Protein AF-A0A1M2ZKE2-F1 (afdb_monomer_lite)

Foldseek 3Di:
DVVVVVVPDDPQDPLNVLVVCVVVVPPLSVLLQVLLVLLVAGAAPDPDLVPAFQRHDPPSVLLSVLCVPPNSVLSSVLSNLVCVLAPRHRQSVVLLLSLLLSVCVVPPDPPDDPVLLSLLSNLDYNVVLVVQCPPPDDSVSSNNSSNVVSVVSSPDVVNVVVSVD

Sequence (165 aa):
MFVAANRARRAINRLDDFHAALVAGDEDALEINRVIEAAGLRVARQTRSQAWLPGEVAFTGSITSVMGRYGEDLVLEALSAMAEAFKGQVLSNGASIFLGLTKIMVSPPEGLERHRLLRSLYAFDMKGWSSFVQGTKGGDGRAQAMRIAILEAYNDPATMQRIAA

Structure (mmCIF, N/CA/C/O backbone):
data_AF-A0A1M2ZKE2-F1
#
_entry.id   AF-A0A1M2ZKE2-F1
#
loop_
_atom_site.group_PDB
_atom_site.id
_atom_site.type_symbol
_atom_site.label_atom_id
_atom_site.label_alt_id
_atom_site.label_comp_id
_atom_site.label_asym_id
_atom_site.label_entity_id
_atom_site.label_seq_id
_atom_site.pdbx_PDB_ins_code
_atom_site.Cartn_x
_atom_site.Cartn_y
_atom_site.Cartn_z
_atom_site.occupancy
_atom_site.B_iso_or_equiv
_atom_site.auth_seq_id
_atom_site.auth_comp_id
_atom_site.auth_asym_id
_atom_site.auth_atom_id
_atom_site.pdbx_PDB_model_num
ATOM 1 N N . MET A 1 1 ? 24.655 22.022 -28.919 1.00 59.28 1 MET A N 1
ATOM 2 C CA . MET A 1 1 ? 24.209 20.679 -29.364 1.00 59.28 1 MET A CA 1
ATOM 3 C C . MET A 1 1 ? 23.800 19.743 -28.206 1.00 59.28 1 MET A C 1
ATOM 5 O O . MET A 1 1 ? 22.845 19.001 -28.371 1.00 59.28 1 MET A O 1
ATOM 9 N N . PHE A 1 2 ? 24.409 19.821 -27.010 1.00 52.44 2 PHE A N 1
ATOM 10 C CA . PHE A 1 2 ? 24.071 18.970 -25.843 1.00 52.44 2 PHE A CA 1
ATOM 11 C C . PHE A 1 2 ? 22.676 19.184 -25.211 1.00 52.44 2 PHE A C 1
ATOM 13 O O . PHE A 1 2 ? 22.065 18.237 -24.723 1.00 52.44 2 PHE A O 1
ATOM 20 N N . VAL A 1 3 ? 22.130 20.407 -25.238 1.00 54.81 3 VAL A N 1
ATOM 21 C CA . VAL A 1 3 ? 20.809 20.718 -24.644 1.00 54.81 3 VAL A CA 1
ATOM 22 C C . VAL A 1 3 ? 19.655 20.056 -25.412 1.00 54.81 3 VAL A C 1
ATOM 24 O O . VAL A 1 3 ? 18.683 19.618 -24.803 1.00 54.81 3 VAL A O 1
ATOM 27 N N . ALA A 1 4 ? 19.777 19.925 -26.737 1.00 56.06 4 ALA A N 1
ATOM 28 C CA . ALA A 1 4 ? 18.775 19.267 -27.576 1.00 56.06 4 ALA A CA 1
ATOM 29 C C . ALA A 1 4 ? 18.740 17.745 -27.341 1.00 56.06 4 ALA A C 1
ATOM 31 O O . ALA A 1 4 ? 17.663 17.174 -27.200 1.00 56.06 4 ALA A O 1
ATOM 32 N N . ALA A 1 5 ? 19.910 17.111 -27.195 1.00 53.22 5 ALA A N 1
ATOM 33 C CA . ALA A 1 5 ? 20.019 15.691 -26.858 1.00 53.22 5 ALA A CA 1
ATOM 34 C C . ALA A 1 5 ? 19.492 15.372 -25.444 1.00 53.22 5 ALA A C 1
ATOM 36 O O . ALA A 1 5 ? 18.835 14.354 -25.250 1.00 53.22 5 ALA A O 1
ATOM 37 N N . ASN A 1 6 ? 19.708 16.258 -24.461 1.00 56.50 6 ASN A N 1
ATOM 38 C CA . ASN A 1 6 ? 19.142 16.090 -23.116 1.00 56.50 6 ASN A CA 1
ATOM 39 C C . ASN A 1 6 ? 17.623 16.321 -23.070 1.00 56.50 6 ASN A C 1
ATOM 41 O O . ASN A 1 6 ? 16.937 15.615 -22.340 1.00 56.50 6 ASN A O 1
ATOM 45 N N . ARG A 1 7 ? 17.075 17.249 -23.871 1.00 55.94 7 ARG A N 1
ATOM 46 C CA . ARG A 1 7 ? 15.615 17.438 -23.997 1.00 55.94 7 ARG A CA 1
ATOM 47 C C . ARG A 1 7 ? 14.909 16.276 -24.701 1.00 55.94 7 ARG A C 1
ATOM 49 O O . ARG A 1 7 ? 13.724 16.074 -24.469 1.00 55.94 7 ARG A O 1
ATOM 56 N N . ALA A 1 8 ? 15.622 15.525 -25.541 1.00 57.56 8 ALA A N 1
ATOM 57 C CA . ALA A 1 8 ? 15.096 14.343 -26.221 1.00 57.56 8 ALA A CA 1
ATOM 58 C C . ALA A 1 8 ? 15.091 13.079 -25.340 1.00 57.56 8 ALA A C 1
ATOM 60 O O . ALA A 1 8 ? 14.458 12.089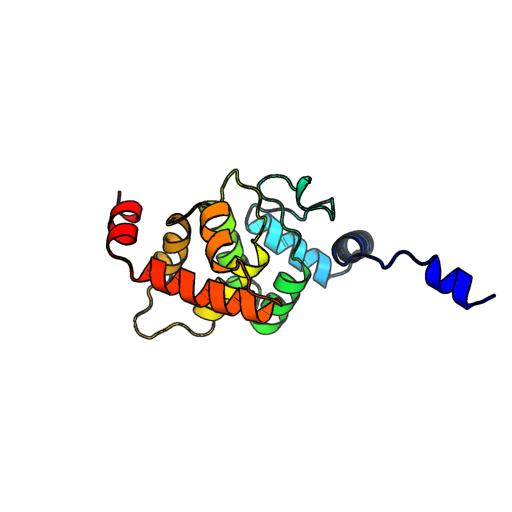 -25.707 1.00 57.56 8 ALA A O 1
ATOM 61 N N . ARG A 1 9 ? 15.766 13.086 -24.177 1.00 54.59 9 ARG A N 1
ATOM 62 C CA . ARG A 1 9 ? 15.665 11.975 -23.224 1.00 54.59 9 ARG A CA 1
ATOM 63 C C . ARG A 1 9 ? 14.258 11.949 -22.651 1.00 54.59 9 ARG A C 1
ATOM 65 O O . ARG A 1 9 ? 13.863 12.835 -21.895 1.00 54.59 9 ARG A O 1
ATOM 72 N N . ARG A 1 10 ? 13.511 10.899 -22.985 1.00 60.28 10 ARG A N 1
ATOM 73 C CA . ARG A 1 10 ? 12.299 10.555 -22.250 1.00 60.28 10 ARG A CA 1
ATOM 74 C C . ARG A 1 10 ? 12.739 10.235 -20.824 1.00 60.28 10 ARG A C 1
ATOM 76 O O . ARG A 1 10 ? 13.543 9.326 -20.635 1.00 60.28 10 ARG A O 1
ATOM 83 N N . ALA A 1 11 ? 12.268 11.009 -19.845 1.00 64.62 11 ALA A N 1
ATOM 84 C CA . ALA A 1 11 ? 12.444 10.643 -18.446 1.00 64.62 11 ALA A CA 1
ATOM 85 C C . ALA A 1 11 ? 11.878 9.230 -18.278 1.00 64.62 11 ALA A C 1
ATOM 87 O O . ALA A 1 11 ? 10.709 9.002 -18.612 1.00 64.62 11 ALA A O 1
ATOM 88 N N . ILE A 1 12 ? 12.721 8.282 -17.865 1.00 68.94 12 ILE A N 1
ATOM 89 C CA . ILE A 1 12 ? 12.252 6.923 -17.624 1.00 68.94 12 ILE A CA 1
ATOM 90 C C . ILE A 1 12 ? 11.293 7.008 -16.439 1.00 68.94 12 ILE A C 1
ATOM 92 O O . ILE A 1 12 ? 11.546 7.702 -15.451 1.00 68.94 12 ILE A O 1
ATOM 96 N N . ASN A 1 13 ? 10.105 6.437 -16.614 1.00 84.88 13 ASN A N 1
ATOM 97 C CA . ASN A 1 13 ? 9.131 6.401 -15.542 1.00 84.88 13 ASN A CA 1
ATOM 98 C C . ASN A 1 13 ? 9.527 5.277 -14.584 1.00 84.88 13 ASN A C 1
ATOM 100 O O . ASN A 1 13 ? 9.905 4.207 -15.040 1.00 84.88 13 ASN A O 1
ATOM 104 N N . ARG A 1 14 ? 9.333 5.475 -13.280 1.00 86.50 14 ARG A N 1
ATOM 105 C CA . ARG A 1 14 ? 9.615 4.483 -12.232 1.00 86.50 14 ARG A CA 1
ATOM 106 C C . ARG A 1 14 ? 9.029 3.098 -12.510 1.00 86.50 14 ARG A C 1
ATOM 108 O O . ARG A 1 14 ? 9.603 2.106 -12.088 1.00 86.50 14 ARG A O 1
ATOM 115 N N . LEU A 1 15 ? 7.881 3.027 -13.184 1.00 91.00 15 LEU A N 1
ATOM 116 C CA . LEU A 1 15 ? 7.284 1.749 -13.572 1.00 91.00 15 LEU A CA 1
ATOM 117 C C . LEU A 1 15 ? 8.063 1.070 -14.710 1.00 91.00 15 LEU A C 1
ATOM 119 O O . LEU A 1 15 ? 8.279 -0.134 -14.654 1.00 91.00 15 LEU A O 1
ATOM 123 N N . ASP A 1 16 ? 8.511 1.842 -15.707 1.00 90.62 16 ASP A N 1
ATOM 124 C CA . ASP A 1 16 ? 9.376 1.346 -16.785 1.00 90.62 16 ASP A CA 1
ATOM 125 C C . ASP A 1 16 ? 10.737 0.909 -16.200 1.00 90.62 16 ASP A C 1
ATOM 127 O O . ASP A 1 16 ? 11.233 -0.158 -16.552 1.00 90.62 16 ASP A O 1
ATOM 131 N N . ASP A 1 17 ? 11.295 1.686 -15.259 1.00 91.88 17 ASP A N 1
ATOM 132 C CA . ASP A 1 17 ? 12.521 1.339 -14.522 1.00 91.88 17 ASP A CA 1
ATOM 133 C C . ASP A 1 17 ? 12.356 0.031 -13.737 1.00 91.88 17 ASP A C 1
ATOM 135 O O . ASP A 1 17 ? 13.222 -0.837 -13.792 1.00 91.88 17 ASP A O 1
ATOM 139 N N . PHE A 1 18 ? 11.228 -0.143 -13.040 1.00 95.06 18 PHE A N 1
ATOM 140 C CA . PHE A 1 18 ? 10.946 -1.360 -12.280 1.00 95.06 18 PHE A CA 1
ATOM 141 C C . PHE A 1 18 ? 10.850 -2.595 -13.187 1.00 95.06 18 PHE A C 1
ATOM 143 O O . PHE A 1 18 ? 11.431 -3.632 -12.884 1.00 95.06 18 PHE A O 1
ATOM 150 N N . HIS A 1 19 ? 10.170 -2.487 -14.334 1.00 95.38 19 HIS A N 1
ATOM 151 C CA . HIS A 1 19 ? 10.116 -3.584 -15.309 1.00 95.38 19 HIS A CA 1
ATOM 152 C C . HIS A 1 19 ? 11.492 -3.896 -15.904 1.00 95.38 19 HIS A C 1
ATOM 154 O O . HIS A 1 19 ? 11.814 -5.063 -16.112 1.00 95.38 19 HIS A O 1
ATOM 160 N N . ALA A 1 20 ? 12.321 -2.881 -16.154 1.00 94.56 20 ALA A N 1
ATOM 161 C CA . ALA A 1 20 ? 13.694 -3.094 -16.602 1.00 94.56 20 ALA A CA 1
ATOM 162 C C . ALA A 1 20 ? 14.534 -3.821 -15.538 1.00 94.56 20 ALA A C 1
ATOM 164 O O . ALA A 1 20 ? 15.260 -4.752 -15.884 1.00 94.56 20 ALA A O 1
ATOM 165 N N . ALA A 1 21 ? 14.392 -3.451 -14.261 1.00 95.69 21 ALA A N 1
ATOM 166 C CA . ALA A 1 21 ? 15.054 -4.120 -13.141 1.00 95.69 21 ALA A CA 1
ATOM 167 C C . ALA A 1 21 ? 14.628 -5.595 -13.023 1.00 95.69 21 ALA A C 1
ATOM 169 O O . ALA A 1 21 ? 15.483 -6.472 -12.919 1.00 95.69 21 ALA A O 1
ATOM 170 N N . LEU A 1 22 ? 13.329 -5.890 -13.168 1.00 96.56 22 LEU A N 1
ATOM 171 C CA . LEU A 1 22 ? 12.829 -7.269 -13.211 1.00 96.56 22 LEU A CA 1
ATOM 172 C C . LEU A 1 22 ? 13.459 -8.092 -14.338 1.00 96.56 22 LEU A C 1
ATOM 174 O O . LEU A 1 22 ? 13.885 -9.222 -14.116 1.00 96.56 22 LEU A O 1
ATOM 178 N N . VAL A 1 23 ? 13.535 -7.533 -15.549 1.00 96.88 23 VAL A N 1
ATOM 179 C CA . VAL A 1 23 ? 14.153 -8.212 -16.702 1.00 96.88 23 VAL A CA 1
ATOM 180 C C . VAL A 1 23 ? 15.653 -8.426 -16.488 1.00 96.88 23 VAL A C 1
ATOM 182 O O . VAL A 1 23 ? 16.195 -9.433 -16.938 1.00 96.88 23 VAL A O 1
ATOM 185 N N . ALA A 1 24 ? 16.318 -7.502 -15.795 1.00 96.50 24 ALA A N 1
ATOM 186 C CA . ALA A 1 24 ? 17.733 -7.603 -15.456 1.00 96.50 24 ALA A CA 1
ATOM 187 C C . ALA A 1 24 ? 18.027 -8.592 -14.311 1.00 96.50 24 ALA A C 1
ATOM 189 O O . ALA A 1 24 ? 19.197 -8.8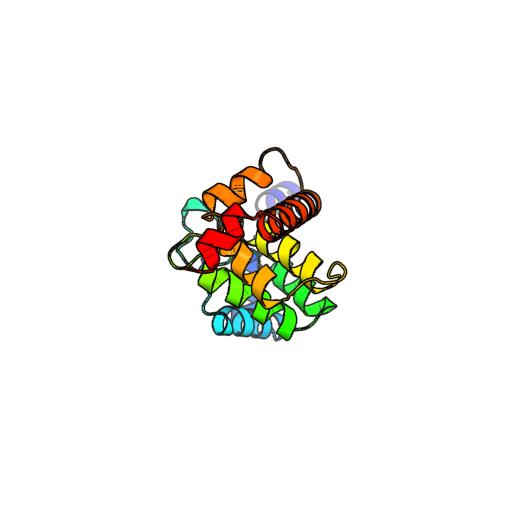56 -14.046 1.00 96.50 24 ALA A O 1
ATOM 190 N N . GLY A 1 25 ? 16.998 -9.148 -13.658 1.00 96.12 25 GLY A N 1
ATOM 191 C CA . GLY A 1 25 ? 17.159 -10.064 -12.530 1.00 96.12 25 GLY A CA 1
ATOM 192 C C . GLY A 1 25 ? 17.588 -9.374 -11.235 1.00 96.12 25 GLY A C 1
ATOM 193 O O . GLY A 1 25 ? 18.242 -9.999 -10.408 1.00 96.12 25 GLY A O 1
ATOM 194 N N . ASP A 1 26 ? 17.252 -8.093 -11.073 1.00 97.56 26 ASP A N 1
ATOM 195 C CA . ASP A 1 26 ? 17.504 -7.346 -9.841 1.00 97.56 26 ASP A CA 1
ATOM 196 C C . ASP A 1 26 ? 16.767 -7.993 -8.655 1.00 97.56 26 ASP A C 1
ATOM 198 O O . ASP A 1 26 ? 15.549 -8.188 -8.705 1.00 97.56 26 ASP A O 1
ATOM 202 N N . GLU A 1 27 ? 17.511 -8.361 -7.608 1.00 96.56 27 GLU A N 1
ATOM 203 C CA . GLU A 1 27 ? 16.986 -9.135 -6.474 1.00 96.56 27 GLU A CA 1
ATOM 204 C C . GLU A 1 27 ? 15.883 -8.376 -5.722 1.00 96.56 27 GLU A C 1
ATOM 206 O O . GLU A 1 27 ? 14.830 -8.956 -5.447 1.00 96.56 27 GLU A O 1
ATOM 211 N N . ASP A 1 28 ? 16.065 -7.072 -5.491 1.00 94.12 28 ASP A N 1
ATOM 212 C CA . ASP A 1 28 ? 15.072 -6.220 -4.826 1.00 94.12 28 ASP A CA 1
ATOM 213 C C . ASP A 1 28 ? 13.778 -6.139 -5.654 1.00 94.12 28 ASP A C 1
ATOM 215 O O . ASP A 1 28 ? 12.668 -6.253 -5.125 1.00 94.12 28 ASP A O 1
ATOM 219 N N . ALA A 1 29 ? 13.888 -5.952 -6.974 1.00 96.81 29 ALA A N 1
ATOM 220 C CA . ALA A 1 29 ? 12.727 -5.914 -7.858 1.00 96.81 29 ALA A CA 1
ATOM 221 C C . ALA A 1 29 ? 11.980 -7.257 -7.879 1.00 96.81 29 ALA A C 1
ATOM 223 O O . ALA A 1 29 ? 10.745 -7.271 -7.808 1.00 96.81 29 ALA A O 1
ATOM 224 N N . LEU A 1 30 ? 12.709 -8.376 -7.952 1.00 98.19 30 LEU A N 1
ATOM 225 C CA . LEU A 1 30 ? 12.141 -9.726 -7.917 1.00 98.19 30 LEU A CA 1
ATOM 226 C C . LEU A 1 30 ? 11.420 -9.999 -6.594 1.00 98.19 30 LEU A C 1
ATOM 228 O O . LEU A 1 30 ? 10.309 -10.533 -6.605 1.00 98.19 30 LEU A O 1
ATOM 232 N N . GLU A 1 31 ? 12.009 -9.592 -5.471 1.00 97.75 31 GLU A N 1
ATOM 233 C CA . GLU A 1 31 ? 11.399 -9.719 -4.151 1.00 97.75 31 GLU A CA 1
ATOM 234 C C . GLU A 1 31 ? 10.101 -8.912 -4.061 1.00 97.75 31 GLU A C 1
ATOM 236 O O . GLU A 1 31 ? 9.054 -9.457 -3.707 1.00 97.75 31 GLU A O 1
ATOM 241 N N . ILE A 1 32 ? 10.121 -7.644 -4.481 1.00 98.06 32 ILE A N 1
ATOM 242 C CA . ILE A 1 32 ? 8.920 -6.800 -4.512 1.00 98.06 32 ILE A CA 1
ATOM 243 C C . ILE A 1 32 ? 7.827 -7.425 -5.381 1.00 98.06 32 ILE A C 1
ATOM 245 O O . ILE A 1 32 ? 6.663 -7.455 -4.976 1.00 98.06 32 ILE A O 1
ATOM 249 N N . ASN A 1 33 ? 8.175 -7.931 -6.567 1.00 98.38 33 ASN A N 1
ATOM 250 C CA . ASN A 1 33 ? 7.196 -8.562 -7.445 1.00 98.38 33 ASN A CA 1
ATOM 251 C C . ASN A 1 33 ? 6.615 -9.836 -6.820 1.00 98.38 33 ASN A C 1
ATOM 253 O O . ASN A 1 33 ? 5.401 -10.019 -6.856 1.00 98.38 33 ASN A O 1
ATOM 257 N N . ARG A 1 34 ? 7.446 -10.661 -6.173 1.00 98.50 34 ARG A N 1
ATOM 258 C CA . ARG A 1 34 ? 6.997 -11.854 -5.443 1.00 98.50 34 ARG A CA 1
ATOM 259 C C . ARG A 1 34 ? 5.996 -11.503 -4.342 1.00 98.50 34 ARG A C 1
ATOM 261 O O . ARG A 1 34 ? 4.976 -12.174 -4.228 1.00 98.50 34 ARG A O 1
ATOM 268 N N . VAL A 1 35 ? 6.247 -10.455 -3.558 1.00 98.62 35 VAL A N 1
ATOM 269 C CA . VAL A 1 35 ? 5.332 -10.017 -2.485 1.00 98.62 35 VAL A CA 1
ATOM 270 C C . VAL A 1 35 ? 4.005 -9.507 -3.051 1.00 98.62 35 VAL A C 1
ATOM 272 O O . VAL A 1 35 ? 2.937 -9.812 -2.520 1.00 98.62 35 VAL A O 1
ATOM 275 N N . ILE A 1 36 ? 4.052 -8.764 -4.158 1.00 98.62 36 ILE A N 1
ATOM 276 C CA . ILE A 1 36 ? 2.852 -8.293 -4.863 1.00 98.62 36 ILE A CA 1
ATOM 277 C C . ILE A 1 36 ? 2.026 -9.481 -5.381 1.00 98.62 36 ILE A C 1
ATOM 279 O O . ILE A 1 36 ? 0.811 -9.505 -5.187 1.00 98.62 36 ILE A O 1
ATOM 283 N N . GLU A 1 37 ? 2.672 -10.473 -5.996 1.00 98.62 37 GLU A N 1
ATOM 284 C CA . GLU A 1 37 ? 2.015 -11.687 -6.496 1.00 98.62 37 GLU A CA 1
ATOM 285 C C . GLU A 1 37 ? 1.453 -12.552 -5.364 1.00 98.62 37 GLU A C 1
ATOM 287 O O . GLU A 1 37 ? 0.329 -13.044 -5.471 1.00 98.62 37 GLU A O 1
ATOM 292 N N . ALA A 1 38 ? 2.180 -12.684 -4.251 1.00 98.62 38 ALA A N 1
ATOM 293 C CA . ALA A 1 38 ? 1.722 -13.399 -3.061 1.00 98.62 38 ALA A CA 1
ATOM 294 C C . ALA A 1 38 ? 0.461 -12.766 -2.446 1.00 98.62 38 ALA A C 1
ATOM 296 O O . ALA A 1 38 ? -0.400 -13.482 -1.940 1.00 98.62 38 ALA A O 1
ATOM 297 N N . ALA A 1 39 ? 0.306 -11.443 -2.557 1.00 98.44 39 ALA A N 1
ATOM 298 C CA . ALA A 1 39 ? -0.910 -10.729 -2.169 1.00 98.44 39 ALA A CA 1
ATOM 299 C C . ALA A 1 39 ? -2.074 -10.880 -3.176 1.00 98.44 39 ALA A C 1
ATOM 301 O O . ALA A 1 39 ? -3.148 -10.320 -2.963 1.00 98.44 39 ALA A O 1
ATOM 302 N N . GLY A 1 40 ? -1.881 -11.587 -4.297 1.00 98.12 40 GLY A N 1
ATOM 303 C CA . GLY A 1 40 ? -2.879 -11.723 -5.363 1.00 98.12 40 GLY A CA 1
ATOM 304 C C . GLY A 1 40 ? -3.003 -10.490 -6.267 1.00 98.12 40 GLY A C 1
ATOM 305 O O . GLY A 1 40 ? -4.010 -10.327 -6.962 1.00 98.12 40 GLY A O 1
ATOM 306 N N . LEU A 1 41 ? -1.998 -9.613 -6.256 1.00 98.50 41 LEU A N 1
ATOM 307 C CA . LEU A 1 41 ? -1.911 -8.420 -7.095 1.00 98.50 41 LEU A CA 1
ATOM 308 C C . LEU A 1 41 ? -0.859 -8.621 -8.191 1.00 98.50 41 LEU A C 1
ATOM 310 O O . LEU A 1 41 ? -0.154 -9.624 -8.244 1.00 98.50 41 LEU A O 1
ATOM 314 N N . ARG A 1 42 ? -0.742 -7.651 -9.097 1.00 98.00 42 ARG A N 1
ATOM 315 C CA . ARG A 1 42 ? 0.305 -7.642 -10.130 1.00 98.00 42 ARG A CA 1
ATOM 316 C C . ARG A 1 42 ? 0.757 -6.230 -10.443 1.00 98.00 42 ARG A C 1
ATOM 318 O O . ARG A 1 42 ? -0.006 -5.278 -10.291 1.00 98.00 42 ARG A O 1
ATOM 325 N N . VAL A 1 43 ? 1.979 -6.076 -10.930 1.00 97.38 43 VAL A N 1
ATOM 326 C CA . VAL A 1 43 ? 2.486 -4.760 -11.329 1.00 97.38 43 VAL A CA 1
ATOM 327 C C . VAL A 1 43 ? 1.837 -4.315 -12.642 1.00 97.38 43 VAL A C 1
ATOM 329 O O . VAL A 1 43 ? 1.774 -5.068 -13.616 1.00 97.38 43 VAL A O 1
ATOM 332 N N . ALA A 1 44 ? 1.346 -3.077 -12.673 1.00 96.25 44 ALA A N 1
ATOM 333 C CA . ALA A 1 44 ? 0.758 -2.469 -13.858 1.00 96.25 44 ALA A CA 1
ATOM 334 C C . ALA A 1 44 ? 1.775 -2.432 -15.007 1.00 96.25 44 ALA A C 1
ATOM 336 O O . ALA A 1 44 ? 2.953 -2.131 -14.812 1.00 96.25 44 ALA A O 1
ATOM 337 N N . ARG A 1 45 ? 1.321 -2.684 -16.238 1.00 91.12 45 ARG A N 1
ATOM 338 C CA . ARG A 1 45 ? 2.179 -2.574 -17.438 1.00 91.12 45 ARG A CA 1
ATOM 339 C C . ARG A 1 45 ? 2.211 -1.176 -18.031 1.00 91.12 45 ARG A C 1
ATOM 341 O O . ARG A 1 45 ? 3.107 -0.843 -18.798 1.00 91.12 45 ARG A O 1
ATOM 348 N N . GLN A 1 46 ? 1.193 -0.378 -17.730 1.00 87.75 46 GLN A N 1
ATOM 349 C CA . GLN A 1 46 ? 1.042 0.954 -18.285 1.00 87.75 46 GLN A CA 1
ATOM 350 C C . GLN A 1 46 ? 1.195 1.999 -17.200 1.00 87.75 46 GLN A C 1
ATOM 352 O O . GLN A 1 46 ? 0.723 1.851 -16.081 1.00 87.75 46 GLN A O 1
ATOM 357 N N . THR A 1 47 ? 1.823 3.106 -17.556 1.00 82.88 47 THR A N 1
ATOM 358 C CA . THR A 1 47 ? 2.034 4.236 -16.650 1.00 82.88 47 THR A CA 1
ATOM 359 C C . THR A 1 47 ? 0.798 5.123 -16.513 1.00 82.88 47 THR A C 1
ATOM 361 O O . THR A 1 47 ? 0.669 5.866 -15.542 1.00 82.88 47 THR A O 1
ATOM 364 N N . ARG A 1 48 ? -0.120 5.051 -17.483 1.00 85.81 48 ARG A N 1
ATOM 365 C CA . ARG A 1 48 ? -1.369 5.817 -17.507 1.00 85.81 48 ARG A CA 1
ATOM 366 C C . ARG A 1 48 ? -2.417 5.123 -16.652 1.00 85.81 48 ARG A C 1
ATOM 368 O O . ARG A 1 48 ? -2.811 4.001 -16.957 1.00 85.81 48 ARG A O 1
ATOM 375 N N . SER A 1 49 ? -2.921 5.825 -15.642 1.00 81.50 49 SER A N 1
ATOM 376 C CA . SER A 1 49 ? -3.901 5.273 -14.704 1.00 81.50 49 SER A CA 1
ATOM 377 C C . SER A 1 49 ? -5.225 4.866 -15.347 1.00 81.50 49 SER A C 1
ATOM 379 O O . SER A 1 49 ? -5.886 3.964 -14.846 1.00 81.50 49 SER A O 1
ATOM 381 N N . GLN A 1 50 ? -5.601 5.471 -16.479 1.00 86.81 50 GLN A N 1
ATOM 382 C CA . GLN A 1 50 ? -6.819 5.108 -17.216 1.00 86.81 50 GLN A CA 1
ATOM 383 C C . GLN A 1 50 ? -6.747 3.720 -17.862 1.00 86.81 50 GLN A C 1
ATOM 385 O O . GLN A 1 50 ? -7.777 3.186 -18.257 1.00 86.81 50 GLN A O 1
ATOM 390 N N . ALA A 1 51 ? -5.546 3.162 -18.011 1.00 89.81 51 ALA A N 1
ATOM 391 C CA . ALA A 1 51 ? -5.331 1.862 -18.631 1.00 89.81 51 ALA A CA 1
ATOM 392 C C . ALA A 1 51 ? -5.031 0.754 -17.615 1.00 89.81 51 ALA A C 1
ATOM 394 O O . ALA A 1 51 ? -4.788 -0.383 -18.016 1.00 89.81 51 ALA A O 1
ATOM 395 N N . TRP A 1 52 ? -5.013 1.082 -16.320 1.00 93.75 52 TRP A N 1
ATOM 396 C CA . TRP A 1 52 ? -4.819 0.086 -15.275 1.00 93.75 52 TRP A CA 1
ATOM 397 C C . TRP A 1 52 ? -6.023 -0.835 -15.190 1.00 93.75 52 TRP A C 1
ATOM 399 O O . TRP A 1 52 ? -7.174 -0.402 -15.263 1.00 93.75 52 TRP A O 1
ATOM 409 N N . LEU A 1 53 ? -5.735 -2.115 -15.010 1.00 96.06 53 LEU A N 1
ATOM 410 C CA . LEU A 1 53 ? -6.739 -3.142 -14.806 1.00 96.06 53 LEU A CA 1
ATOM 411 C C . LEU A 1 53 ? -6.973 -3.375 -13.307 1.00 96.06 53 LEU A C 1
ATOM 413 O O . LEU A 1 53 ? -6.124 -3.042 -12.474 1.00 96.06 53 LEU A O 1
ATOM 417 N N . PRO A 1 54 ? -8.111 -3.980 -12.934 1.00 97.25 54 PRO A N 1
ATOM 418 C CA . PRO A 1 54 ? -8.305 -4.453 -11.575 1.00 97.25 54 PRO A CA 1
ATOM 419 C C . PRO A 1 54 ? -7.162 -5.348 -11.083 1.00 97.25 54 PRO A C 1
ATOM 421 O O . PRO A 1 54 ? -6.640 -6.180 -11.836 1.00 97.25 54 PRO A O 1
ATOM 424 N N . GLY A 1 55 ? -6.781 -5.155 -9.817 1.00 96.56 55 GLY A N 1
ATOM 425 C CA . GLY A 1 55 ? -5.667 -5.864 -9.176 1.00 96.56 55 GLY A CA 1
ATOM 426 C C . GLY A 1 55 ? -4.268 -5.414 -9.617 1.00 96.56 55 GLY A C 1
ATOM 427 O O . GLY A 1 55 ? -3.282 -6.013 -9.192 1.00 96.56 55 GLY A O 1
ATOM 428 N N . GLU A 1 56 ? -4.150 -4.381 -10.459 1.00 97.62 56 GLU A N 1
ATOM 429 C CA . GLU A 1 56 ? -2.848 -3.819 -10.827 1.00 97.62 56 GLU A CA 1
ATOM 430 C C . GLU A 1 56 ? -2.369 -2.750 -9.834 1.00 97.62 56 GLU A C 1
ATOM 432 O O . GLU A 1 56 ? -3.123 -1.857 -9.437 1.00 97.62 56 GLU A O 1
ATOM 437 N N . VAL A 1 57 ? -1.082 -2.802 -9.478 1.00 96.62 57 VAL A N 1
ATOM 438 C CA . VAL A 1 57 ? -0.385 -1.788 -8.676 1.00 96.62 57 VAL A CA 1
ATOM 439 C C . VAL A 1 57 ? 0.673 -1.072 -9.511 1.00 96.62 57 VAL A C 1
ATOM 441 O O . VAL A 1 57 ? 1.448 -1.693 -10.230 1.00 96.62 57 VAL A O 1
ATOM 444 N N . ALA A 1 58 ? 0.744 0.253 -9.398 1.00 94.25 58 ALA A N 1
ATOM 445 C CA . ALA A 1 58 ? 1.756 1.068 -10.084 1.00 94.25 58 ALA A CA 1
ATOM 446 C C . ALA A 1 58 ? 2.698 1.809 -9.118 1.00 94.25 58 ALA A C 1
ATOM 448 O O . ALA A 1 58 ? 3.539 2.601 -9.537 1.00 94.25 58 ALA A O 1
ATOM 449 N N . PHE A 1 59 ? 2.544 1.588 -7.811 1.00 94.88 59 PHE A N 1
ATOM 450 C CA . PHE A 1 59 ? 3.243 2.310 -6.747 1.00 94.88 59 PHE A CA 1
ATOM 451 C C . PHE A 1 59 ? 4.392 1.497 -6.136 1.00 94.88 59 PHE A C 1
ATOM 453 O O . PHE A 1 59 ? 4.624 1.551 -4.930 1.00 94.88 59 PHE A O 1
ATOM 460 N N . THR A 1 60 ? 5.137 0.773 -6.976 1.00 96.06 60 THR A N 1
ATOM 461 C CA . THR A 1 60 ? 6.246 -0.110 -6.569 1.00 96.06 60 THR A CA 1
ATOM 462 C C . THR A 1 60 ? 7.263 0.599 -5.676 1.00 96.06 60 THR A C 1
ATOM 464 O O . THR A 1 60 ? 7.615 0.071 -4.633 1.00 96.06 60 THR A O 1
ATOM 467 N N . GLY A 1 61 ? 7.625 1.852 -5.970 1.00 94.88 61 GLY A N 1
ATOM 468 C CA . GLY A 1 61 ? 8.542 2.619 -5.115 1.00 94.88 61 GLY A CA 1
ATOM 469 C C . GLY A 1 61 ? 8.034 2.868 -3.683 1.00 94.88 61 GLY A C 1
ATOM 470 O O . GLY A 1 61 ? 8.833 2.950 -2.752 1.00 94.88 61 GLY A O 1
ATOM 471 N N . SER A 1 62 ? 6.715 2.967 -3.473 1.00 96.38 62 SER A N 1
ATOM 472 C CA . SER A 1 62 ? 6.143 3.043 -2.120 1.00 96.38 62 SER A CA 1
ATOM 473 C C . SER A 1 62 ? 6.253 1.703 -1.397 1.00 96.38 62 SER A C 1
ATOM 475 O O . SER A 1 62 ? 6.565 1.692 -0.211 1.00 96.38 62 SER A O 1
ATOM 477 N N . ILE A 1 63 ? 6.048 0.597 -2.116 1.00 98.06 63 ILE A N 1
ATOM 478 C CA . ILE A 1 63 ? 6.198 -0.767 -1.594 1.00 98.06 63 ILE A CA 1
ATOM 479 C C . ILE A 1 63 ? 7.659 -0.998 -1.193 1.00 98.06 63 ILE A C 1
ATOM 481 O O . ILE A 1 63 ? 7.911 -1.319 -0.036 1.00 98.06 63 ILE A O 1
ATOM 485 N N . THR A 1 64 ? 8.617 -0.690 -2.075 1.00 97.19 64 THR A N 1
ATOM 486 C CA . THR A 1 64 ? 10.062 -0.761 -1.796 1.00 97.19 64 THR A CA 1
ATOM 487 C C . THR A 1 64 ? 10.439 0.027 -0.547 1.00 97.19 64 THR A C 1
ATOM 489 O O . THR A 1 64 ? 11.117 -0.487 0.339 1.00 97.19 64 THR A O 1
ATOM 492 N N . SER A 1 65 ? 9.951 1.267 -0.420 1.00 96.44 65 SER A N 1
ATOM 493 C CA . SER A 1 65 ? 10.271 2.096 0.744 1.00 96.44 65 SER A CA 1
ATOM 494 C C . SER A 1 65 ? 9.709 1.553 2.060 1.00 96.44 65 SER A C 1
ATOM 496 O O . SER A 1 65 ? 10.302 1.831 3.102 1.00 96.44 65 SER A O 1
ATOM 498 N N . VAL A 1 66 ? 8.549 0.893 2.054 1.00 98.00 66 VAL A N 1
ATOM 499 C CA . VAL A 1 66 ? 7.956 0.315 3.271 1.00 98.00 66 VAL A CA 1
ATOM 500 C C . VAL A 1 66 ? 8.636 -1.011 3.595 1.00 98.00 66 VAL A C 1
ATOM 502 O O . VAL A 1 66 ? 9.028 -1.207 4.743 1.00 98.00 66 VAL A O 1
ATOM 505 N N . MET A 1 67 ? 8.859 -1.865 2.593 1.00 97.75 67 MET A N 1
ATOM 506 C CA . MET A 1 67 ? 9.516 -3.164 2.752 1.00 97.75 67 MET A CA 1
ATOM 507 C C . MET A 1 67 ? 10.920 -3.012 3.337 1.00 97.75 67 MET A C 1
ATOM 509 O O . MET A 1 67 ? 11.224 -3.621 4.356 1.00 97.75 67 MET A O 1
ATOM 513 N N . GLY A 1 68 ? 11.731 -2.098 2.795 1.00 97.56 68 GLY A N 1
ATOM 514 C CA . GLY A 1 68 ? 13.085 -1.854 3.302 1.00 97.56 68 GLY A CA 1
ATOM 515 C C . GLY A 1 68 ? 13.147 -1.269 4.721 1.00 97.56 68 GLY A C 1
ATOM 516 O O . GLY A 1 68 ? 14.208 -1.274 5.334 1.00 97.56 68 GLY A O 1
ATOM 517 N N . ARG A 1 69 ? 12.036 -0.745 5.263 1.00 97.81 69 ARG A N 1
ATOM 518 C CA . ARG A 1 69 ? 11.981 -0.180 6.627 1.00 97.81 69 ARG A CA 1
ATOM 519 C C . ARG A 1 69 ? 11.340 -1.109 7.645 1.00 97.81 69 ARG A C 1
ATOM 521 O O . ARG A 1 69 ? 11.717 -1.066 8.811 1.00 97.81 69 ARG A O 1
ATOM 528 N N . TYR A 1 70 ? 10.334 -1.867 7.226 1.00 97.69 70 TYR A N 1
ATOM 529 C CA . TYR A 1 70 ? 9.431 -2.579 8.130 1.00 97.69 70 TYR A CA 1
ATOM 530 C C . TYR A 1 70 ? 9.284 -4.069 7.799 1.00 97.69 70 TYR A C 1
ATOM 532 O O . TYR A 1 70 ? 8.605 -4.778 8.536 1.00 97.69 70 TYR A O 1
ATOM 540 N N . GLY A 1 71 ? 9.936 -4.544 6.736 1.00 97.38 71 GLY A N 1
ATOM 541 C CA . GLY A 1 71 ? 9.957 -5.947 6.335 1.00 97.38 71 GLY A CA 1
ATOM 542 C C . GLY A 1 71 ? 8.796 -6.363 5.432 1.00 97.38 71 GLY A C 1
ATOM 543 O O . GLY A 1 71 ? 7.822 -5.632 5.233 1.00 97.38 71 GLY A O 1
ATOM 544 N N . GLU A 1 72 ? 8.935 -7.565 4.877 1.00 98.00 72 GLU A N 1
ATOM 545 C CA . GLU A 1 72 ? 7.990 -8.188 3.948 1.00 98.00 72 GLU A CA 1
ATOM 546 C C . GLU A 1 72 ? 6.615 -8.438 4.575 1.00 98.00 72 GLU A C 1
ATOM 548 O O . GLU A 1 72 ? 5.610 -8.071 3.972 1.00 98.00 72 GLU A O 1
ATOM 553 N N . ASP A 1 73 ? 6.552 -8.999 5.786 1.00 97.88 73 ASP A N 1
ATOM 554 C CA . ASP A 1 73 ? 5.290 -9.426 6.410 1.00 97.88 73 ASP A CA 1
ATOM 555 C C . ASP A 1 73 ? 4.267 -8.286 6.508 1.00 97.88 73 ASP A C 1
ATOM 557 O O . ASP A 1 73 ? 3.091 -8.448 6.179 1.00 97.88 73 ASP A O 1
ATOM 561 N N . LEU A 1 74 ? 4.728 -7.093 6.903 1.00 97.88 74 LEU A N 1
ATOM 562 C CA . LEU A 1 74 ? 3.878 -5.907 7.007 1.00 97.88 74 LEU A CA 1
ATOM 563 C C . LEU A 1 74 ? 3.349 -5.465 5.637 1.00 97.88 74 LEU A C 1
ATOM 565 O O . LEU A 1 74 ? 2.202 -5.027 5.522 1.00 97.88 74 LEU A O 1
ATOM 569 N N . VAL A 1 75 ? 4.182 -5.569 4.600 1.00 98.56 75 VAL A N 1
ATOM 570 C CA . VAL A 1 75 ? 3.815 -5.222 3.225 1.00 98.56 75 VAL A CA 1
ATOM 571 C C . VAL A 1 75 ? 2.827 -6.233 2.660 1.00 98.56 75 VAL A C 1
ATOM 573 O O . VAL A 1 75 ? 1.802 -5.823 2.115 1.00 98.56 75 VAL A O 1
ATOM 576 N N . LEU A 1 76 ? 3.109 -7.527 2.812 1.00 98.62 76 LEU A N 1
ATOM 577 C CA . LEU A 1 76 ? 2.253 -8.609 2.343 1.00 98.62 76 LEU A CA 1
ATOM 578 C C . LEU A 1 76 ? 0.865 -8.513 2.973 1.00 98.62 76 LEU A C 1
ATOM 580 O O . LEU A 1 76 ? -0.134 -8.570 2.258 1.00 98.62 76 LEU A O 1
ATOM 584 N N . GLU A 1 77 ? 0.784 -8.304 4.286 1.00 98.25 77 GLU A N 1
ATOM 585 C CA . GLU A 1 77 ? -0.496 -8.173 4.982 1.00 98.25 77 GLU A CA 1
ATOM 586 C C . GLU A 1 77 ? -1.291 -6.953 4.496 1.00 98.25 77 GLU A C 1
ATOM 588 O O . GLU A 1 77 ? -2.479 -7.069 4.186 1.00 98.25 77 GLU A O 1
ATOM 593 N N . ALA A 1 78 ? -0.639 -5.793 4.359 1.00 98.38 78 ALA A N 1
ATOM 594 C CA . ALA A 1 78 ? -1.290 -4.582 3.867 1.00 98.38 78 ALA A CA 1
ATOM 595 C C . ALA A 1 78 ? -1.796 -4.742 2.422 1.00 98.38 78 ALA A C 1
ATOM 597 O O . ALA A 1 78 ? -2.925 -4.354 2.111 1.00 98.38 78 ALA A O 1
ATOM 598 N N . LEU A 1 79 ? -0.983 -5.325 1.535 1.00 98.69 79 LEU A N 1
ATOM 599 C CA . LEU A 1 79 ? -1.363 -5.570 0.143 1.00 98.69 79 LEU A CA 1
ATOM 600 C C . LEU A 1 79 ? -2.473 -6.617 0.032 1.00 98.69 79 LEU A C 1
ATOM 602 O O . LEU A 1 79 ? -3.394 -6.421 -0.757 1.00 98.69 79 LEU A O 1
ATOM 606 N N . SER A 1 80 ? -2.430 -7.676 0.841 1.00 98.62 80 SER A N 1
ATOM 607 C CA . SER A 1 80 ? -3.458 -8.723 0.857 1.00 98.62 80 SER A CA 1
ATOM 608 C C . SER A 1 80 ? -4.809 -8.160 1.296 1.00 98.62 80 SER A C 1
ATOM 610 O O . SER A 1 80 ? -5.819 -8.388 0.632 1.00 98.62 80 SER A O 1
ATOM 612 N N . ALA A 1 81 ? -4.826 -7.331 2.347 1.00 97.88 81 ALA A N 1
ATOM 613 C CA . ALA A 1 81 ? -6.039 -6.646 2.791 1.00 97.88 81 ALA A CA 1
ATOM 614 C C . ALA A 1 81 ? -6.623 -5.736 1.698 1.00 97.88 81 ALA A C 1
ATOM 616 O O . ALA A 1 81 ? -7.834 -5.704 1.487 1.00 97.88 81 ALA A O 1
ATOM 617 N N . MET A 1 82 ? -5.767 -5.019 0.962 1.00 98.31 82 MET A N 1
ATOM 618 C CA . MET A 1 82 ? -6.203 -4.204 -0.174 1.00 98.31 82 MET A CA 1
ATOM 619 C C . MET A 1 82 ? -6.728 -5.053 -1.339 1.00 98.31 82 MET A C 1
ATOM 621 O O . MET A 1 82 ? -7.723 -4.678 -1.958 1.00 98.31 82 MET A O 1
ATOM 625 N N . ALA A 1 83 ? -6.074 -6.172 -1.657 1.00 98.19 83 ALA A N 1
ATOM 626 C CA . ALA A 1 83 ? -6.495 -7.076 -2.724 1.00 98.19 83 ALA A CA 1
ATOM 627 C C . ALA A 1 83 ? -7.886 -7.662 -2.453 1.00 98.19 83 ALA A C 1
ATOM 629 O O . ALA A 1 83 ? -8.706 -7.767 -3.368 1.00 98.19 83 ALA A O 1
ATOM 630 N N . GLU A 1 84 ? -8.160 -7.988 -1.191 1.00 96.88 84 GLU A N 1
ATOM 631 C CA . GLU A 1 84 ? -9.455 -8.484 -0.739 1.00 96.88 84 GLU A CA 1
ATOM 632 C C . GLU A 1 84 ? -10.524 -7.379 -0.780 1.00 96.88 84 GLU A C 1
ATOM 634 O O . GLU A 1 84 ? -11.524 -7.513 -1.490 1.00 96.88 84 GLU A O 1
ATOM 639 N N . ALA A 1 85 ? -10.274 -6.246 -0.110 1.00 96.69 85 ALA A N 1
ATOM 640 C CA . ALA A 1 85 ? -11.238 -5.150 0.020 1.00 96.69 85 ALA A CA 1
ATOM 641 C C . ALA A 1 85 ? -11.610 -4.498 -1.322 1.00 96.69 85 ALA A C 1
ATOM 643 O O . ALA A 1 85 ? -12.738 -4.043 -1.515 1.00 96.69 85 ALA A O 1
ATOM 644 N N . PHE A 1 86 ? -10.675 -4.469 -2.275 1.00 97.00 86 PHE A N 1
ATOM 645 C CA . PHE A 1 86 ? -10.859 -3.832 -3.581 1.00 97.00 86 PHE A CA 1
ATOM 646 C C . PHE A 1 86 ? -10.905 -4.836 -4.733 1.00 97.00 86 PHE A C 1
ATOM 648 O O . PHE A 1 86 ? -10.614 -4.483 -5.881 1.00 97.00 86 PHE A O 1
ATOM 655 N N . LYS A 1 87 ? -11.293 -6.086 -4.459 1.00 97.00 87 LYS A N 1
ATOM 656 C CA . LYS A 1 87 ? -11.428 -7.122 -5.485 1.00 97.00 87 LYS A CA 1
ATOM 657 C C . LYS A 1 87 ? -12.296 -6.632 -6.650 1.00 97.00 87 LYS A C 1
ATOM 659 O O . LYS A 1 87 ? -13.419 -6.170 -6.469 1.00 97.00 87 LYS A O 1
ATOM 664 N N . GLY A 1 88 ? -11.760 -6.736 -7.867 1.00 96.75 88 GLY A N 1
ATOM 665 C CA . GLY A 1 88 ? -12.441 -6.294 -9.090 1.00 96.75 88 GLY A CA 1
ATOM 666 C C . GLY A 1 88 ? -12.378 -4.785 -9.365 1.00 96.75 88 GLY A C 1
ATOM 667 O O . GLY A 1 88 ? -12.918 -4.343 -10.375 1.00 96.75 88 GLY A O 1
ATOM 668 N N . GLN A 1 89 ? -11.681 -4.000 -8.538 1.00 97.00 89 GLN A N 1
ATOM 669 C CA . GLN A 1 89 ? -11.533 -2.554 -8.715 1.00 97.00 89 GLN A CA 1
ATOM 670 C C . GLN A 1 89 ? -10.118 -2.171 -9.165 1.00 97.00 89 GLN A C 1
ATOM 672 O O . GLN A 1 89 ? -9.125 -2.815 -8.820 1.00 97.00 89 GLN A O 1
ATOM 677 N N . VAL A 1 90 ? -10.018 -1.084 -9.934 1.00 96.56 90 VAL A N 1
ATOM 678 C CA . VAL A 1 90 ? -8.737 -0.458 -10.296 1.00 96.56 90 VAL A CA 1
ATOM 679 C C . VAL A 1 90 ? -8.209 0.327 -9.098 1.00 96.56 90 VAL A C 1
ATOM 681 O O . VAL A 1 90 ? -8.922 1.173 -8.572 1.00 96.56 90 VAL A O 1
ATOM 684 N N . LEU A 1 91 ? -6.952 0.115 -8.696 1.00 95.25 91 LEU A N 1
ATOM 685 C CA . LEU A 1 91 ? -6.344 0.742 -7.512 1.00 95.25 91 LEU A CA 1
ATOM 686 C C . LEU A 1 91 ? -5.853 2.182 -7.773 1.00 95.25 91 LEU A C 1
ATOM 688 O O . LEU A 1 91 ? -4.686 2.514 -7.554 1.00 95.25 91 LEU A O 1
ATOM 692 N N . SER A 1 92 ? -6.742 3.068 -8.234 1.00 91.00 92 SER A N 1
ATOM 693 C CA . SER A 1 92 ? -6.397 4.427 -8.691 1.00 91.00 92 SER A CA 1
ATOM 694 C C . SER A 1 92 ? -5.741 5.323 -7.631 1.00 91.00 92 SER A C 1
ATOM 696 O O . SER A 1 92 ? -4.986 6.226 -7.984 1.00 91.00 92 SER A O 1
ATOM 698 N N . ASN A 1 93 ? -6.004 5.076 -6.344 1.00 89.81 93 ASN A N 1
ATOM 699 C CA . ASN A 1 93 ? -5.340 5.727 -5.206 1.00 89.81 93 ASN A CA 1
ATOM 700 C C . ASN A 1 93 ? -4.676 4.710 -4.258 1.00 89.81 93 ASN A C 1
ATOM 702 O O . ASN A 1 93 ? -4.464 4.997 -3.078 1.00 89.81 93 ASN A O 1
ATOM 706 N N . GLY A 1 94 ? -4.300 3.535 -4.778 1.00 94.81 94 GLY A N 1
ATOM 707 C CA . GLY A 1 94 ? -3.735 2.443 -3.981 1.00 94.81 94 GLY A CA 1
ATOM 708 C C . GLY A 1 94 ? -2.510 2.852 -3.159 1.00 94.81 94 GLY A C 1
ATOM 709 O O . GLY A 1 94 ? -2.415 2.483 -1.997 1.00 94.81 94 GLY A O 1
ATOM 710 N N . ALA A 1 95 ? -1.636 3.709 -3.697 1.00 95.62 95 ALA A N 1
ATOM 711 C CA . ALA A 1 95 ? -0.456 4.196 -2.975 1.00 95.62 95 ALA A CA 1
ATOM 712 C C . ALA A 1 95 ? -0.810 4.928 -1.669 1.00 95.62 95 ALA A C 1
ATOM 714 O O . ALA A 1 95 ? -0.140 4.758 -0.655 1.00 95.62 95 ALA A O 1
ATOM 715 N N . SER A 1 96 ? -1.856 5.760 -1.689 1.00 96.94 96 SER A N 1
ATOM 716 C CA . SER A 1 96 ? -2.270 6.532 -0.514 1.00 96.94 96 SER A CA 1
ATOM 717 C C . SER A 1 96 ? -2.907 5.638 0.542 1.00 96.94 96 SER A C 1
ATOM 719 O O . SER A 1 96 ? -2.611 5.818 1.720 1.00 96.94 96 SER A O 1
ATOM 721 N N . ILE A 1 97 ? -3.720 4.662 0.124 1.00 97.75 97 ILE A N 1
ATOM 722 C CA . ILE A 1 97 ? -4.306 3.652 1.018 1.00 97.75 97 ILE A CA 1
ATOM 723 C C . ILE A 1 97 ? -3.200 2.813 1.649 1.00 97.75 97 ILE A C 1
ATOM 725 O O . ILE A 1 97 ? -3.113 2.754 2.870 1.00 97.75 97 ILE A O 1
ATOM 729 N N . PHE A 1 98 ? -2.295 2.270 0.835 1.00 98.44 98 PHE A N 1
ATOM 730 C CA . PHE A 1 98 ? -1.161 1.474 1.295 1.00 98.44 98 PHE A CA 1
ATOM 731 C C . PHE A 1 98 ? -0.297 2.227 2.316 1.00 98.44 98 PHE A C 1
ATOM 733 O O . PHE A 1 98 ? -0.015 1.719 3.399 1.00 98.44 98 PHE A O 1
ATOM 740 N N . LEU A 1 99 ? 0.097 3.469 2.018 1.00 98.19 99 LEU A N 1
ATOM 741 C CA . LEU A 1 99 ? 0.927 4.263 2.929 1.00 98.19 99 LEU A CA 1
ATOM 742 C C . LEU A 1 99 ? 0.168 4.711 4.187 1.00 98.19 99 LEU A C 1
ATOM 744 O O . LEU A 1 99 ? 0.758 4.781 5.261 1.00 98.19 99 LEU A O 1
ATOM 748 N N . GLY A 1 100 ? -1.125 5.022 4.075 1.00 98.00 100 GLY A N 1
ATOM 749 C CA . GLY A 1 100 ? -1.961 5.366 5.226 1.00 98.00 100 GLY A CA 1
ATOM 750 C C . GLY A 1 100 ? -2.136 4.179 6.174 1.00 98.00 100 GLY A C 1
ATOM 751 O O . GLY A 1 100 ? -1.927 4.318 7.378 1.00 98.00 100 GLY A O 1
ATOM 752 N N . LEU A 1 101 ? -2.439 3.006 5.616 1.00 98.25 101 LEU A N 1
ATOM 753 C CA . LEU A 1 101 ? -2.617 1.755 6.346 1.00 98.25 101 LEU A CA 1
ATOM 754 C C . LEU A 1 101 ? -1.325 1.313 7.042 1.00 98.25 101 LEU A C 1
ATOM 756 O O . LEU A 1 101 ? -1.324 1.065 8.246 1.00 98.25 101 LEU A O 1
ATOM 760 N N . THR A 1 102 ? -0.206 1.288 6.317 1.00 98.38 102 THR A N 1
ATOM 761 C CA . THR A 1 102 ? 1.086 0.857 6.876 1.00 98.38 102 THR A CA 1
ATOM 762 C C . THR A 1 102 ? 1.574 1.797 7.981 1.00 98.38 102 THR A C 1
ATOM 764 O O . THR A 1 102 ? 2.092 1.322 8.988 1.00 98.38 102 THR A O 1
ATOM 767 N N . LYS A 1 103 ? 1.313 3.113 7.895 1.00 97.88 103 LYS A N 1
ATOM 768 C CA . LYS A 1 103 ? 1.570 4.050 9.008 1.00 97.88 103 LYS A CA 1
ATOM 769 C C . LYS A 1 103 ? 0.797 3.687 10.285 1.00 97.88 103 LYS A C 1
ATOM 771 O O . LYS A 1 103 ? 1.318 3.908 11.374 1.00 97.88 103 LYS A O 1
ATOM 776 N N . ILE A 1 104 ? -0.425 3.158 10.174 1.00 98.25 104 ILE A N 1
ATOM 777 C CA . ILE A 1 104 ? -1.211 2.701 11.334 1.00 98.25 104 ILE A CA 1
ATOM 778 C C . ILE A 1 104 ? -0.641 1.387 11.868 1.00 98.25 104 ILE A C 1
ATOM 780 O O . ILE A 1 104 ? -0.457 1.255 13.069 1.00 98.25 104 ILE A O 1
ATOM 784 N N . MET A 1 105 ? -0.323 0.433 10.991 1.00 97.62 105 MET A N 1
ATOM 785 C CA . MET A 1 105 ? 0.202 -0.879 11.395 1.00 97.62 105 MET A CA 1
ATOM 786 C C . MET A 1 105 ? 1.562 -0.780 12.100 1.00 97.62 105 MET A C 1
ATOM 788 O O . MET A 1 105 ? 1.821 -1.538 13.029 1.00 97.62 105 MET A O 1
ATOM 792 N N . VAL A 1 106 ? 2.414 0.164 11.684 1.00 97.50 106 VAL A N 1
ATOM 793 C CA . VAL A 1 106 ? 3.729 0.419 12.301 1.00 97.50 106 VAL A CA 1
ATOM 794 C C . VAL A 1 106 ? 3.605 1.088 13.671 1.00 97.50 106 VAL A C 1
ATOM 796 O O . VAL A 1 106 ? 4.395 0.812 14.569 1.00 97.50 106 VAL A O 1
ATOM 799 N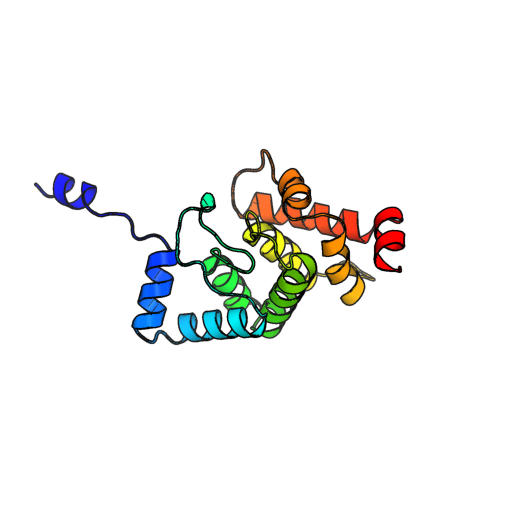 N . SER A 1 107 ? 2.642 1.996 13.837 1.00 96.44 107 SER A N 1
ATOM 800 C CA . SER A 1 107 ? 2.424 2.734 15.084 1.00 96.44 107 SER A CA 1
ATOM 801 C C . SER A 1 107 ? 0.932 2.718 15.429 1.00 96.44 107 SER A C 1
ATOM 803 O O . SER A 1 107 ? 0.220 3.704 15.186 1.00 96.44 107 SER A O 1
ATOM 805 N N . PRO A 1 108 ? 0.434 1.570 15.928 1.00 95.62 108 PRO A N 1
ATOM 806 C CA . PRO A 1 108 ? -0.982 1.397 16.196 1.00 95.62 108 PRO A CA 1
ATOM 807 C C . PRO A 1 108 ? -1.402 2.248 17.402 1.00 95.62 108 PRO A C 1
ATOM 809 O O . PRO A 1 108 ? -0.692 2.271 18.411 1.00 95.62 108 PRO A O 1
ATOM 812 N N . PRO A 1 109 ? -2.553 2.943 17.334 1.00 94.88 109 PRO A N 1
ATOM 813 C CA . PRO A 1 109 ? -3.193 3.510 18.513 1.00 94.88 109 PRO A CA 1
ATOM 814 C C . PRO A 1 109 ? -3.456 2.445 19.584 1.00 94.88 109 PRO A C 1
ATOM 816 O O . PRO A 1 109 ? -3.656 1.268 19.271 1.00 94.88 109 PRO A O 1
ATOM 819 N N . GLU A 1 110 ? -3.491 2.868 20.846 1.00 93.75 110 GLU A N 1
ATOM 820 C CA . GLU A 1 110 ? -3.794 1.980 21.969 1.00 93.75 110 GLU A CA 1
ATOM 821 C C . GLU A 1 110 ? -5.160 1.302 21.783 1.00 93.75 110 GLU A C 1
ATOM 823 O O . GLU A 1 110 ? -6.139 1.934 21.383 1.00 93.75 110 GLU A O 1
ATOM 828 N N . GLY A 1 111 ? -5.212 -0.009 22.031 1.00 92.69 111 GLY A N 1
ATOM 829 C CA . GLY A 1 111 ? -6.429 -0.806 21.867 1.00 92.69 111 GLY A CA 1
ATOM 830 C C . GLY A 1 111 ? -6.861 -1.037 20.413 1.00 92.69 111 GLY A C 1
ATOM 831 O O . GLY A 1 111 ? -7.987 -1.480 20.185 1.00 92.69 111 GLY A O 1
ATOM 832 N N . LEU A 1 112 ? -6.013 -0.742 19.416 1.00 94.75 112 LEU A N 1
ATOM 833 C CA . LEU A 1 112 ? -6.334 -1.051 18.024 1.00 94.75 112 LEU A CA 1
ATOM 834 C C . LEU A 1 112 ? -6.337 -2.567 17.772 1.00 94.75 112 LEU A C 1
ATOM 836 O O . LEU A 1 112 ? -5.344 -3.257 17.992 1.00 94.75 112 LEU A O 1
ATOM 840 N N . GLU A 1 113 ? -7.437 -3.069 17.217 1.00 94.06 113 GLU A N 1
ATOM 841 C CA . GLU A 1 113 ? -7.567 -4.449 16.764 1.00 94.06 113 GLU A CA 1
ATOM 842 C C . GLU A 1 113 ? -7.181 -4.577 15.288 1.00 94.06 113 GLU A C 1
ATOM 844 O O . GLU A 1 113 ? -7.851 -4.041 14.399 1.00 94.06 113 GLU A O 1
ATOM 849 N N . ARG A 1 114 ? -6.112 -5.339 15.024 1.00 92.19 114 ARG A N 1
ATOM 850 C CA . ARG A 1 114 ? -5.516 -5.529 13.689 1.00 92.19 114 ARG A CA 1
ATOM 851 C C . ARG A 1 114 ? -6.544 -5.981 12.645 1.00 92.19 114 ARG A C 1
ATOM 853 O O . ARG A 1 114 ? -6.678 -5.348 11.606 1.00 92.19 114 ARG A O 1
ATOM 860 N N . HIS A 1 115 ? -7.321 -7.026 12.939 1.00 91.00 115 HIS A N 1
ATOM 861 C CA . HIS A 1 115 ? -8.321 -7.568 12.006 1.00 91.00 115 HIS A CA 1
ATOM 862 C C . HIS A 1 115 ? -9.433 -6.562 11.690 1.00 91.00 115 HIS A C 1
ATOM 864 O O . HIS A 1 115 ? -9.851 -6.419 10.542 1.00 91.00 115 HIS A O 1
ATOM 870 N N . ARG A 1 116 ? -9.882 -5.814 12.705 1.00 91.38 116 ARG A N 1
ATOM 871 C CA . ARG A 1 116 ? -10.908 -4.778 12.546 1.00 91.38 116 ARG A CA 1
ATOM 872 C C . ARG A 1 116 ? -10.396 -3.597 11.722 1.00 91.38 116 ARG A C 1
ATOM 874 O O . ARG A 1 116 ? -11.152 -3.059 10.919 1.00 91.38 116 ARG A O 1
ATOM 881 N N . LEU A 1 117 ? -9.120 -3.230 11.868 1.00 95.31 117 LEU A N 1
ATOM 882 C CA . LEU A 1 117 ? -8.470 -2.235 11.012 1.00 95.31 117 LEU A CA 1
ATOM 883 C C . LEU A 1 117 ? -8.482 -2.668 9.545 1.00 95.31 117 LEU A C 1
ATOM 885 O O . LEU A 1 117 ? -8.902 -1.891 8.698 1.00 95.31 117 LEU A O 1
ATOM 889 N N . LEU A 1 118 ? -8.063 -3.896 9.234 1.00 93.81 118 LEU A N 1
ATOM 890 C CA . LEU A 1 118 ? -8.053 -4.360 7.842 1.00 93.81 118 LEU A CA 1
ATOM 891 C C . LEU A 1 118 ? -9.469 -4.393 7.254 1.00 93.81 118 LEU A C 1
ATOM 893 O O . LEU A 1 118 ? -9.680 -3.976 6.116 1.00 93.81 118 LEU A O 1
ATOM 897 N N . ARG A 1 119 ? -10.462 -4.803 8.052 1.00 92.31 119 ARG A N 1
ATOM 898 C CA . ARG A 1 119 ? -11.862 -4.797 7.622 1.00 92.31 119 ARG A CA 1
ATOM 899 C C . ARG A 1 119 ? -12.442 -3.399 7.409 1.00 92.31 119 ARG A C 1
ATOM 901 O O . ARG A 1 119 ? -13.384 -3.272 6.631 1.00 92.31 119 ARG A O 1
ATOM 908 N N . SER A 1 120 ? -11.904 -2.348 8.031 1.00 94.81 120 SER A N 1
ATOM 909 C CA . SER A 1 120 ? -12.424 -0.992 7.812 1.00 94.81 120 SER A CA 1
ATOM 910 C C . SER A 1 120 ? -12.247 -0.524 6.364 1.00 94.81 120 SER A C 1
ATOM 912 O O . SER A 1 120 ? -13.006 0.328 5.912 1.00 94.81 120 SER A O 1
ATOM 914 N N . LEU A 1 121 ? -11.334 -1.133 5.594 1.00 95.62 121 LEU A N 1
ATOM 915 C CA . LEU A 1 121 ? -11.165 -0.853 4.164 1.00 95.62 121 LEU A CA 1
ATOM 916 C C . LEU A 1 121 ? -12.436 -1.120 3.338 1.00 95.62 121 LEU A C 1
ATOM 918 O O . LEU A 1 121 ? -12.629 -0.463 2.317 1.00 95.62 121 LEU A O 1
ATOM 922 N N . TYR A 1 122 ? -13.326 -2.008 3.799 1.00 94.31 122 TYR A N 1
ATOM 923 C CA . TYR A 1 122 ? -14.615 -2.299 3.156 1.00 94.31 122 TYR A CA 1
ATOM 924 C C . TYR A 1 122 ? -15.655 -1.178 3.302 1.00 94.31 122 TYR A C 1
ATOM 926 O O . TYR A 1 122 ? -16.706 -1.237 2.665 1.00 94.31 122 TYR A O 1
ATOM 934 N N . ALA A 1 123 ? -15.392 -0.153 4.122 1.00 93.12 123 ALA A N 1
ATOM 935 C CA . ALA A 1 123 ? -16.326 0.952 4.348 1.00 93.12 123 ALA A CA 1
ATOM 936 C C . ALA A 1 123 ? -16.681 1.709 3.059 1.00 93.12 123 ALA A C 1
ATOM 938 O O . ALA A 1 123 ? -17.800 2.210 2.915 1.00 93.12 123 ALA A O 1
ATOM 939 N N . PHE A 1 124 ? -15.730 1.778 2.124 1.00 94.56 124 PHE A N 1
ATOM 940 C CA . PHE A 1 124 ? -15.864 2.496 0.865 1.00 94.56 124 PHE A CA 1
ATOM 941 C C . PHE A 1 124 ? -15.234 1.714 -0.287 1.00 94.56 124 PHE A C 1
ATOM 943 O O . PHE A 1 124 ? -14.273 0.967 -0.111 1.00 94.56 124 PHE A O 1
ATOM 950 N N . ASP A 1 125 ? -15.740 1.945 -1.497 1.00 95.00 125 ASP A N 1
ATOM 951 C CA . ASP A 1 125 ? -15.050 1.544 -2.718 1.00 95.00 125 ASP A CA 1
ATOM 952 C C . ASP A 1 125 ? -13.822 2.445 -2.974 1.00 95.00 125 ASP A C 1
ATOM 954 O O . ASP A 1 125 ? -13.576 3.439 -2.279 1.00 95.00 125 ASP A O 1
ATOM 958 N N . MET A 1 126 ? -13.026 2.127 -3.997 1.00 94.12 126 MET A N 1
ATOM 959 C CA . MET A 1 126 ? -11.837 2.913 -4.341 1.00 94.12 126 MET A CA 1
ATOM 960 C C . MET A 1 126 ? -12.176 4.386 -4.618 1.00 94.12 126 MET A C 1
ATOM 962 O O . MET A 1 126 ? -11.378 5.279 -4.314 1.00 94.12 126 MET A O 1
ATOM 966 N N . LYS A 1 127 ? -13.353 4.673 -5.188 1.00 93.31 127 LYS A N 1
ATOM 967 C CA . LYS A 1 127 ? -13.792 6.042 -5.482 1.00 93.31 127 LYS A CA 1
ATOM 968 C C . LYS A 1 127 ? -14.126 6.809 -4.201 1.00 93.31 127 LYS A C 1
ATOM 970 O O . LYS A 1 127 ? -13.742 7.974 -4.096 1.00 93.31 127 LYS A O 1
ATOM 975 N N . GLY A 1 128 ? -14.781 6.171 -3.238 1.00 94.50 128 GLY A N 1
ATOM 976 C CA . GLY A 1 128 ? -15.069 6.728 -1.921 1.00 94.50 128 GLY A CA 1
ATOM 977 C C . GLY A 1 128 ? -13.786 7.009 -1.146 1.00 94.50 128 GLY A C 1
ATOM 978 O O . GLY A 1 128 ? -13.570 8.136 -0.719 1.00 94.50 128 GLY A O 1
ATOM 979 N N . TRP A 1 129 ? -12.843 6.065 -1.091 1.00 95.38 129 TRP A N 1
ATOM 980 C CA . TRP A 1 129 ? -11.532 6.342 -0.488 1.00 95.38 129 TRP A CA 1
ATOM 981 C C . TRP A 1 129 ? -10.789 7.487 -1.184 1.00 95.38 129 TRP A C 1
ATOM 983 O O . TRP A 1 129 ? -10.124 8.304 -0.547 1.00 95.38 129 TRP A O 1
ATOM 993 N N . SER A 1 130 ? -10.946 7.605 -2.501 1.00 91.88 130 SER A N 1
ATOM 994 C CA . SER A 1 130 ? -10.326 8.677 -3.276 1.00 91.88 130 SER A CA 1
ATOM 995 C C . SER A 1 130 ? -10.810 10.080 -2.896 1.00 91.88 130 SER A C 1
ATOM 997 O O . SER A 1 130 ? -10.065 11.032 -3.138 1.00 91.88 130 SER A O 1
ATOM 999 N N . SER A 1 131 ? -12.007 10.251 -2.316 1.00 94.31 131 SER A N 1
ATOM 1000 C CA . SER A 1 131 ? -12.501 11.584 -1.939 1.00 94.31 131 SER A CA 1
ATOM 1001 C C . SER A 1 131 ? -11.728 12.198 -0.773 1.00 94.31 131 SER A C 1
ATOM 1003 O O . SER A 1 131 ? -11.548 13.411 -0.752 1.00 94.31 131 SER A O 1
ATOM 1005 N N . PHE A 1 132 ? -11.184 11.384 0.136 1.00 93.44 132 PHE A N 1
ATOM 1006 C CA . PHE A 1 132 ? -10.439 11.859 1.312 1.00 93.44 132 PHE A CA 1
ATOM 1007 C C . PHE A 1 132 ? -9.073 12.476 0.986 1.00 93.44 132 PHE A C 1
ATOM 1009 O O . PHE A 1 132 ? -8.464 13.134 1.823 1.00 93.44 132 PHE A O 1
ATOM 1016 N N . VAL A 1 133 ? -8.579 12.274 -0.237 1.00 92.00 133 VAL A N 1
ATOM 1017 C CA . VAL A 1 133 ? -7.287 12.803 -0.707 1.00 92.00 133 VAL A CA 1
ATOM 1018 C C . VAL A 1 133 ? -7.444 13.819 -1.843 1.00 92.00 133 VAL A C 1
ATOM 1020 O O . VAL A 1 133 ? -6.464 14.171 -2.518 1.00 92.00 133 VAL A O 1
ATOM 1023 N N . GLN A 1 134 ? -8.676 14.273 -2.098 1.00 88.75 134 GLN A N 1
ATOM 1024 C CA . GLN A 1 134 ? -8.947 15.363 -3.032 1.00 88.75 134 GLN A CA 1
ATOM 1025 C C . GLN A 1 134 ? -8.442 16.686 -2.451 1.00 88.75 134 GLN A C 1
ATOM 1027 O O . GLN A 1 134 ? -8.570 16.959 -1.265 1.00 88.75 134 GLN A O 1
ATOM 1032 N N . GLY A 1 135 ? -7.809 17.511 -3.286 1.00 86.56 135 GLY A N 1
ATOM 1033 C CA . GLY A 1 135 ? -7.215 18.783 -2.854 1.00 86.56 135 GLY A CA 1
ATOM 1034 C C . GLY A 1 135 ? -5.883 18.656 -2.099 1.00 86.56 135 GLY A C 1
ATOM 1035 O O . GLY A 1 135 ? -5.120 19.620 -2.062 1.00 86.56 135 GLY A O 1
ATOM 1036 N N . THR A 1 136 ? -5.535 17.477 -1.576 1.00 90.12 136 THR A N 1
ATOM 1037 C CA . THR A 1 136 ? -4.241 17.239 -0.921 1.00 90.12 136 THR A CA 1
ATOM 1038 C C . THR A 1 136 ? -3.115 17.088 -1.943 1.00 90.12 136 THR A C 1
ATOM 1040 O O . THR A 1 136 ? -3.184 16.261 -2.858 1.00 90.12 136 THR A O 1
ATOM 1043 N N . LYS A 1 137 ? -2.038 17.861 -1.769 1.00 83.69 137 LYS A N 1
ATOM 1044 C CA . LYS A 1 137 ? -0.831 17.789 -2.603 1.00 83.69 137 LYS A CA 1
ATOM 1045 C C . LYS A 1 137 ? 0.248 16.934 -1.934 1.00 83.69 137 LYS A C 1
ATOM 1047 O O . LYS A 1 137 ? 0.414 16.974 -0.720 1.00 83.69 137 LYS A O 1
ATOM 1052 N N . GLY A 1 138 ? 1.025 16.223 -2.750 1.00 86.06 138 GLY A N 1
ATOM 1053 C CA . GLY A 1 138 ? 2.179 15.439 -2.300 1.00 86.06 138 GLY A CA 1
ATOM 1054 C C . GLY A 1 138 ? 1.824 14.061 -1.729 1.00 86.06 138 GLY A C 1
ATOM 1055 O O . GLY A 1 138 ? 0.724 13.831 -1.234 1.00 86.06 138 GLY A O 1
ATOM 1056 N N . GLY A 1 139 ? 2.773 13.125 -1.827 1.00 84.94 139 GLY A N 1
ATOM 1057 C CA . GLY A 1 139 ? 2.575 11.735 -1.402 1.00 84.94 139 GLY A CA 1
ATOM 1058 C C . GLY A 1 139 ? 2.373 11.584 0.106 1.00 84.94 139 GLY A C 1
ATOM 1059 O O . GLY A 1 139 ? 1.451 10.890 0.523 1.00 84.94 139 GLY A O 1
ATOM 1060 N N . ASP A 1 140 ? 3.178 12.276 0.918 1.00 89.56 140 ASP A N 1
ATOM 1061 C CA . ASP A 1 140 ? 3.093 12.171 2.382 1.00 89.56 140 ASP A CA 1
ATOM 1062 C C . ASP A 1 140 ? 1.817 12.816 2.942 1.00 89.56 140 ASP A C 1
ATOM 1064 O O . ASP A 1 140 ? 1.117 12.197 3.740 1.00 89.56 140 ASP A O 1
ATOM 1068 N N . GLY A 1 141 ? 1.430 13.993 2.432 1.00 92.38 141 GLY A N 1
ATOM 1069 C CA . GLY A 1 141 ? 0.164 14.631 2.803 1.00 92.38 141 GLY A CA 1
ATOM 1070 C C . GLY A 1 141 ? -1.043 13.740 2.496 1.00 92.38 141 GLY A C 1
ATOM 1071 O O . GLY A 1 141 ? -1.932 13.583 3.331 1.00 92.38 141 GLY A O 1
ATOM 1072 N N . ARG A 1 142 ? -1.052 13.087 1.326 1.00 94.06 142 ARG A N 1
ATOM 1073 C CA . ARG A 1 142 ? -2.103 12.126 0.960 1.00 94.06 142 ARG A CA 1
ATOM 1074 C C . ARG A 1 142 ? -2.100 10.881 1.841 1.00 94.06 142 ARG A C 1
ATOM 1076 O O . ARG A 1 142 ? -3.170 10.417 2.217 1.00 94.06 142 ARG A O 1
ATOM 1083 N N . ALA A 1 143 ? -0.926 10.354 2.186 1.00 95.00 143 ALA A N 1
ATOM 1084 C CA . ALA A 1 143 ? -0.814 9.229 3.111 1.00 95.00 143 ALA A CA 1
ATOM 1085 C C . ALA A 1 143 ? -1.345 9.591 4.507 1.00 95.00 143 ALA A C 1
ATOM 1087 O O . ALA A 1 143 ? -2.037 8.787 5.126 1.00 95.00 143 ALA A O 1
ATOM 1088 N N . GLN A 1 144 ? -1.075 10.808 4.987 1.00 95.44 144 GLN A N 1
ATOM 1089 C CA . GLN A 1 144 ? -1.580 11.281 6.274 1.00 95.44 144 GLN A CA 1
ATOM 1090 C C . GLN A 1 144 ? -3.101 11.476 6.268 1.00 95.44 144 GLN A C 1
ATOM 1092 O O . GLN A 1 144 ? -3.769 11.033 7.200 1.00 95.44 144 GLN A O 1
ATOM 1097 N N . ALA A 1 145 ? -3.654 12.093 5.221 1.00 96.38 145 ALA A N 1
ATOM 1098 C CA . ALA A 1 145 ? -5.102 12.233 5.068 1.00 96.38 145 ALA A CA 1
ATOM 1099 C C . ALA A 1 145 ? -5.792 10.860 5.021 1.00 96.38 145 ALA A C 1
ATOM 1101 O O . ALA A 1 145 ? -6.784 10.635 5.708 1.00 96.38 145 ALA A O 1
ATOM 1102 N N . MET A 1 146 ? -5.207 9.907 4.290 1.00 97.12 146 MET A N 1
ATOM 1103 C CA . MET A 1 146 ? -5.737 8.550 4.205 1.00 97.12 146 MET A CA 1
ATOM 1104 C C . MET A 1 146 ? -5.643 7.793 5.533 1.00 97.12 146 MET A C 1
ATOM 1106 O O . MET A 1 146 ? -6.581 7.101 5.910 1.00 97.12 146 MET A O 1
ATOM 1110 N N . ARG A 1 147 ? -4.550 7.964 6.286 1.00 97.38 147 ARG A N 1
ATOM 1111 C CA . ARG A 1 147 ? -4.424 7.430 7.649 1.00 97.38 147 ARG A CA 1
ATOM 1112 C C . ARG A 1 147 ? -5.566 7.912 8.549 1.00 97.38 147 ARG A C 1
ATOM 1114 O O . ARG A 1 147 ? -6.121 7.111 9.292 1.00 97.38 147 ARG A O 1
ATOM 1121 N N . ILE A 1 148 ? -5.890 9.206 8.504 1.00 96.62 148 ILE A N 1
ATOM 1122 C CA . ILE A 1 148 ? -6.989 9.779 9.296 1.00 96.62 148 ILE A CA 1
ATOM 1123 C C . ILE A 1 148 ? -8.317 9.140 8.877 1.00 96.62 148 ILE A C 1
ATOM 1125 O O . ILE A 1 148 ? -9.011 8.598 9.730 1.00 96.62 148 ILE A O 1
ATOM 1129 N N . ALA A 1 149 ? -8.605 9.096 7.576 1.00 96.69 149 ALA A N 1
ATOM 1130 C CA . ALA A 1 149 ? -9.844 8.521 7.055 1.00 96.69 149 ALA A CA 1
ATOM 1131 C C . ALA A 1 149 ? -10.022 7.031 7.416 1.00 96.69 149 ALA A C 1
ATOM 1133 O O . ALA A 1 149 ? -11.116 6.607 7.780 1.00 96.69 149 ALA A O 1
ATOM 1134 N N . ILE A 1 150 ? -8.951 6.227 7.364 1.00 97.06 150 ILE A N 1
ATOM 1135 C CA . ILE A 1 150 ? -8.997 4.807 7.758 1.00 97.06 150 ILE A CA 1
ATOM 1136 C C . ILE A 1 150 ? -9.318 4.661 9.252 1.00 97.06 150 ILE A C 1
ATOM 1138 O O . ILE A 1 150 ? -10.098 3.784 9.627 1.00 97.06 150 ILE A O 1
ATOM 1142 N N . LEU A 1 151 ? -8.744 5.514 10.108 1.00 96.75 151 LEU A N 1
ATOM 1143 C CA . LEU A 1 151 ? -9.033 5.512 11.545 1.00 96.75 151 LEU A CA 1
ATOM 1144 C C . LEU A 1 151 ? -10.452 6.004 11.853 1.00 96.75 151 LEU A C 1
ATOM 1146 O O . LEU A 1 151 ? -11.087 5.482 12.764 1.00 96.75 151 LEU A O 1
ATOM 1150 N N . GLU A 1 152 ? -10.968 6.974 11.100 1.00 95.19 152 GLU A N 1
ATOM 1151 C CA . GLU A 1 152 ? -12.364 7.407 11.208 1.00 95.19 152 GLU A CA 1
ATOM 1152 C C . GLU A 1 152 ? -13.319 6.268 10.839 1.00 95.19 152 GLU A C 1
ATOM 1154 O O . GLU A 1 152 ? -14.194 5.934 11.634 1.00 95.19 152 GLU A O 1
ATOM 1159 N N . ALA A 1 153 ? -13.093 5.589 9.710 1.00 94.62 153 ALA A N 1
ATOM 1160 C CA . ALA A 1 153 ? -13.884 4.422 9.311 1.00 94.62 153 ALA A CA 1
ATOM 1161 C C . ALA A 1 153 ? -13.780 3.265 10.321 1.00 94.62 153 ALA A C 1
ATOM 1163 O O . ALA A 1 153 ? -14.760 2.578 10.594 1.00 94.62 153 ALA A O 1
ATOM 1164 N N . TYR A 1 154 ? -12.601 3.060 10.916 1.00 94.31 154 TYR A N 1
ATOM 1165 C CA . TYR A 1 154 ? -12.388 2.066 11.972 1.00 94.31 154 TYR A CA 1
ATOM 1166 C C . TYR A 1 154 ? -13.187 2.363 13.252 1.00 94.31 154 TYR A C 1
ATOM 1168 O O . TYR A 1 154 ? -13.562 1.431 13.967 1.00 94.31 154 TYR A O 1
ATOM 1176 N N . ASN A 1 155 ? -13.428 3.641 13.552 1.00 92.38 155 ASN A N 1
ATOM 1177 C CA . ASN A 1 155 ? -14.153 4.085 14.742 1.00 92.38 155 ASN A CA 1
ATOM 1178 C C . ASN A 1 155 ? -15.652 4.318 14.492 1.00 92.38 155 ASN A C 1
ATOM 1180 O O . ASN A 1 155 ? -16.393 4.491 15.457 1.00 92.38 155 ASN A O 1
ATOM 1184 N N . ASP A 1 156 ? -16.109 4.315 13.238 1.00 87.62 156 ASP A N 1
ATOM 1185 C CA . ASP A 1 156 ? -17.503 4.575 12.877 1.00 87.62 156 ASP A CA 1
ATOM 1186 C C . ASP A 1 156 ? -18.423 3.364 13.167 1.00 87.62 156 ASP A C 1
ATOM 1188 O O . ASP A 1 156 ? -18.301 2.319 12.517 1.00 87.62 156 ASP A O 1
ATOM 1192 N N . PRO A 1 157 ? -19.414 3.498 14.073 1.00 71.50 157 PRO A N 1
ATOM 1193 C CA . PRO A 1 157 ? -20.365 2.432 14.391 1.00 71.50 157 PRO A CA 1
ATOM 1194 C C . PRO A 1 157 ? -21.202 1.953 13.195 1.00 71.50 157 PRO A C 1
ATOM 1196 O O . PRO A 1 157 ? -21.586 0.782 13.142 1.00 71.50 157 PRO A O 1
ATOM 1199 N N . ALA A 1 158 ? -21.496 2.824 12.222 1.00 69.44 158 ALA A N 1
ATOM 1200 C CA . ALA A 1 158 ? -22.273 2.445 11.039 1.00 69.44 158 ALA A CA 1
ATOM 1201 C C . ALA A 1 158 ? -21.456 1.554 10.092 1.00 69.44 158 ALA A C 1
ATOM 1203 O O . ALA A 1 158 ? -21.975 0.592 9.520 1.00 69.44 158 ALA A O 1
ATOM 1204 N N . THR A 1 159 ? -20.159 1.835 9.978 1.00 67.50 159 THR A N 1
ATOM 1205 C CA . THR A 1 159 ? -19.193 0.969 9.300 1.00 67.50 159 THR A CA 1
ATOM 1206 C C . THR A 1 159 ? -19.072 -0.384 10.017 1.00 67.50 159 THR A C 1
ATOM 1208 O O . THR A 1 159 ? -19.076 -1.428 9.364 1.00 67.50 159 THR A O 1
ATOM 1211 N N . MET A 1 160 ? -19.097 -0.402 11.355 1.00 59.12 160 MET A N 1
ATOM 1212 C CA . MET A 1 160 ? -19.048 -1.641 12.148 1.00 59.12 160 MET A CA 1
ATOM 1213 C C . MET A 1 160 ? -20.240 -2.579 11.897 1.00 59.12 160 MET A C 1
ATOM 1215 O O . MET A 1 160 ? -20.047 -3.790 11.803 1.00 59.12 160 MET A O 1
ATOM 1219 N N . GLN A 1 161 ? -21.459 -2.050 11.737 1.00 57.69 161 GLN A N 1
ATOM 1220 C CA . GLN A 1 161 ? -22.648 -2.876 11.462 1.00 57.69 161 GLN A CA 1
ATOM 1221 C C . GLN A 1 161 ?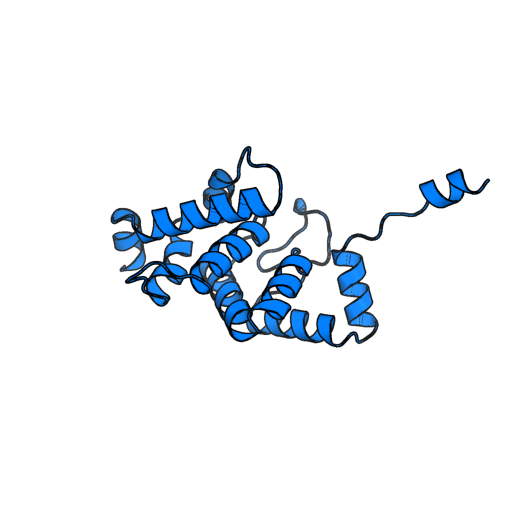 -22.624 -3.525 10.071 1.00 57.69 161 GLN A C 1
ATOM 1223 O O . GLN A 1 161 ? -23.149 -4.621 9.902 1.00 57.69 161 GLN A O 1
ATOM 1228 N N . ARG A 1 162 ? -21.997 -2.877 9.081 1.00 60.72 162 ARG A N 1
ATOM 1229 C CA . ARG A 1 162 ? -21.885 -3.398 7.705 1.00 60.72 162 ARG A CA 1
ATOM 1230 C C . ARG A 1 162 ? -20.824 -4.485 7.552 1.00 60.72 162 ARG A C 1
ATOM 1232 O O . ARG A 1 162 ? -20.917 -5.289 6.638 1.00 60.72 162 ARG A O 1
ATOM 1239 N N . ILE A 1 163 ? -19.821 -4.485 8.427 1.00 56.31 163 ILE A N 1
ATOM 1240 C CA . ILE A 1 163 ? -18.694 -5.428 8.408 1.00 56.31 163 ILE A CA 1
ATOM 1241 C C . ILE A 1 163 ? -19.010 -6.729 9.178 1.00 56.31 163 ILE A C 1
ATOM 1243 O O . ILE A 1 163 ? -18.347 -7.748 8.968 1.00 56.31 163 ILE A O 1
ATOM 1247 N N . ALA A 1 164 ? -19.983 -6.685 10.096 1.00 53.03 164 ALA A N 1
ATOM 1248 C CA . ALA A 1 164 ? -20.391 -7.811 10.941 1.00 53.03 164 ALA A CA 1
ATOM 1249 C C . ALA A 1 164 ? -21.481 -8.714 10.322 1.00 53.03 164 ALA A C 1
ATOM 1251 O O . ALA A 1 164 ? -21.762 -9.771 10.886 1.00 53.03 164 ALA A O 1
ATOM 1252 N N . ALA A 1 165 ? -22.092 -8.289 9.212 1.00 46.38 165 AL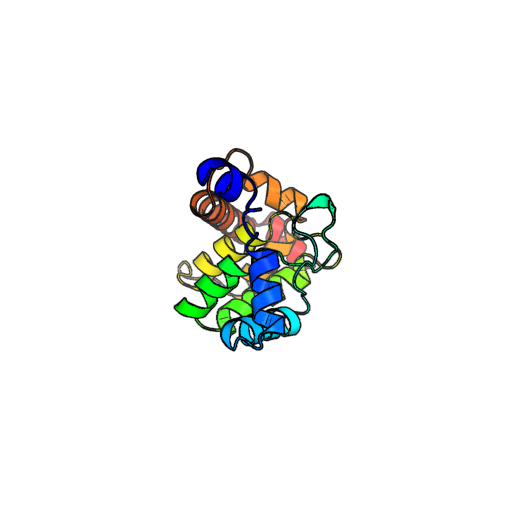A A N 1
ATOM 1253 C CA . ALA A 1 165 ? -23.081 -9.049 8.442 1.00 46.38 16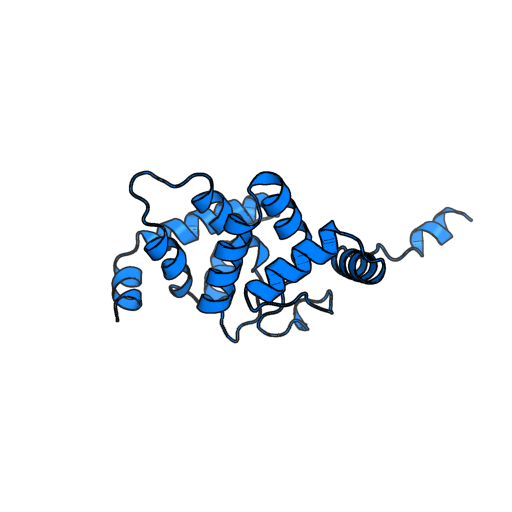5 ALA A CA 1
ATOM 1254 C C . ALA A 1 165 ? -22.405 -9.900 7.357 1.00 46.38 165 ALA A C 1
ATOM 1256 O O . ALA A 1 165 ? -22.926 -11.004 7.084 1.00 46.38 165 ALA A O 1
#

pLDDT: mean 90.34, std 12.72, range [46.38, 98.69]

Radius of gyration: 17.21 Å; chains: 1; bounding box: 47×34×51 Å

Secondary structure (DSSP, 8-state):
-HHHHHHTSPPPPHHHHHHHHHHTT-HHHHHHHHHHHHTT-EE-S-SSGGGPPTTEE--HHHHHHHHHHH-HHHHHHHHHHHHHHTTTS--TTHHHHHHHHHHHHHSPPTT--HHHHHHHGGGS-HHHHHHTTSS--SHHHHHHHHHHHHHHHHH-HHHHHHH--